Protein AF-A0A401T9C1-F1 (afdb_monomer_lite)

Structure (mmCIF, N/CA/C/O backbone):
data_AF-A0A401T9C1-F1
#
_entry.id   AF-A0A401T9C1-F1
#
loop_
_atom_site.group_PDB
_atom_site.id
_atom_site.type_symbol
_atom_site.label_atom_id
_atom_site.label_alt_id
_atom_site.label_comp_id
_atom_site.label_asym_id
_atom_site.label_entity_id
_atom_site.label_seq_id
_atom_site.pdbx_PDB_ins_code
_atom_site.Cartn_x
_atom_site.Cartn_y
_atom_site.Cartn_z
_atom_site.occupancy
_atom_site.B_iso_or_equiv
_atom_site.auth_seq_id
_atom_site.auth_comp_id
_atom_site.auth_asym_id
_atom_site.auth_atom_id
_atom_site.pdbx_PDB_model_num
ATOM 1 N N . TYR A 1 1 ? -5.810 1.388 -10.043 1.00 89.56 1 TYR A N 1
ATOM 2 C CA . TYR A 1 1 ? -5.311 0.187 -9.333 1.00 89.56 1 TYR A CA 1
ATOM 3 C C . TYR A 1 1 ? -6.500 -0.552 -8.718 1.00 89.56 1 TYR A C 1
ATOM 5 O O . TYR A 1 1 ? -7.608 -0.042 -8.818 1.00 89.56 1 TYR A O 1
ATOM 13 N N . ARG A 1 2 ? -6.311 -1.744 -8.141 1.00 94.50 2 ARG A N 1
ATOM 14 C CA . ARG A 1 2 ? -7.309 -2.438 -7.303 1.00 94.50 2 ARG A CA 1
ATOM 15 C C . ARG A 1 2 ? -6.684 -2.649 -5.929 1.00 94.50 2 ARG A C 1
ATOM 17 O O . ARG A 1 2 ? -5.569 -3.146 -5.879 1.00 94.50 2 ARG A O 1
ATOM 24 N N . LEU A 1 3 ? -7.373 -2.257 -4.865 1.00 95.44 3 LEU A N 1
ATOM 25 C CA . LEU A 1 3 ? -6.940 -2.427 -3.478 1.00 95.44 3 LEU A CA 1
ATOM 26 C C . LEU A 1 3 ? -8.004 -3.243 -2.742 1.00 95.44 3 LEU A C 1
ATOM 28 O O . LEU A 1 3 ? -9.190 -2.941 -2.857 1.00 95.44 3 LEU A O 1
ATOM 32 N N . VAL A 1 4 ? -7.579 -4.274 -2.022 1.00 95.38 4 VAL A N 1
ATOM 33 C CA . VAL A 1 4 ? -8.420 -5.144 -1.200 1.00 95.38 4 VAL A CA 1
ATOM 34 C C . VAL A 1 4 ? -7.829 -5.164 0.205 1.00 95.38 4 VAL A C 1
ATOM 36 O O . VAL A 1 4 ? -6.655 -5.482 0.385 1.00 95.38 4 VAL A O 1
ATOM 39 N N . CYS A 1 5 ? -8.651 -4.816 1.190 1.00 94.00 5 CYS A N 1
ATOM 40 C CA . CYS A 1 5 ? -8.268 -4.662 2.589 1.00 94.00 5 CYS A CA 1
ATOM 41 C C . CYS A 1 5 ? -9.014 -5.715 3.424 1.00 94.00 5 CYS A C 1
ATOM 43 O O . CYS A 1 5 ? -10.115 -5.456 3.902 1.00 94.00 5 CYS A O 1
ATOM 45 N N . ASN A 1 6 ? -8.422 -6.905 3.566 1.00 89.75 6 ASN A N 1
ATOM 46 C CA . ASN A 1 6 ? -9.014 -8.067 4.243 1.00 89.75 6 ASN A CA 1
ATOM 47 C C . ASN A 1 6 ? -8.117 -8.551 5.397 1.00 89.75 6 ASN A C 1
ATOM 49 O O . ASN A 1 6 ? -7.799 -9.737 5.508 1.00 89.75 6 ASN A O 1
ATOM 53 N N . GLY A 1 7 ? -7.642 -7.628 6.237 1.00 82.62 7 GLY A N 1
ATOM 54 C CA . GLY A 1 7 ? -6.743 -7.962 7.343 1.00 82.62 7 GLY A CA 1
ATOM 55 C C . GLY A 1 7 ? -5.423 -8.563 6.843 1.00 82.62 7 GLY A C 1
ATOM 56 O O . GLY A 1 7 ? -4.687 -7.931 6.082 1.00 82.62 7 GLY A O 1
ATOM 57 N N . SER A 1 8 ? -5.126 -9.802 7.239 1.00 79.62 8 SER A N 1
ATOM 58 C CA . SER A 1 8 ? -3.893 -10.503 6.849 1.00 79.62 8 SER A CA 1
ATOM 59 C C . SER A 1 8 ? -3.842 -10.929 5.376 1.00 79.62 8 SER A C 1
ATOM 61 O O . SER A 1 8 ? -2.769 -11.254 4.880 1.00 79.62 8 SER A O 1
ATOM 63 N N . SER A 1 9 ? -4.977 -10.927 4.667 1.00 87.12 9 SER A N 1
ATOM 64 C CA .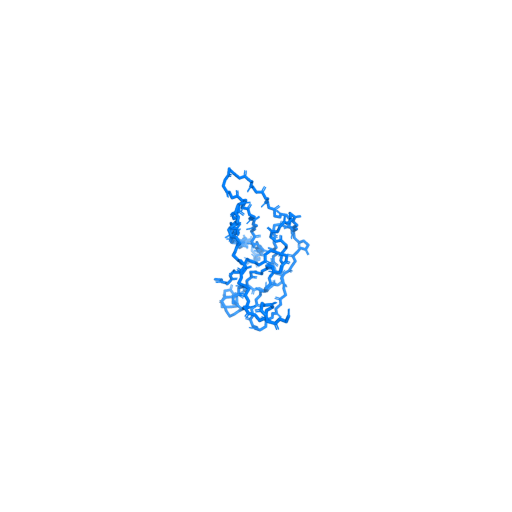 SER A 1 9 ? -5.077 -11.313 3.247 1.00 87.12 9 SER A CA 1
ATOM 65 C C . SER A 1 9 ? -5.316 -10.103 2.342 1.00 87.12 9 SER A C 1
ATOM 67 O O . SER A 1 9 ? -6.153 -10.144 1.439 1.00 87.12 9 SER A O 1
ATOM 69 N N . SER A 1 10 ? -4.637 -8.992 2.622 1.00 93.25 10 SER A N 1
ATOM 70 C CA . SER A 1 10 ? -4.790 -7.762 1.845 1.00 93.25 10 SER A CA 1
ATOM 71 C C . SER A 1 10 ? -3.898 -7.773 0.602 1.00 93.25 10 SER A C 1
ATOM 73 O O . SER A 1 10 ? -2.800 -8.337 0.593 1.00 93.25 10 SER A O 1
ATOM 75 N N . GLU A 1 11 ? -4.374 -7.146 -0.471 1.00 95.00 11 GLU A N 1
ATOM 76 C CA . GLU A 1 11 ? -3.649 -7.060 -1.738 1.00 95.00 11 GLU A CA 1
ATOM 77 C C . GLU A 1 11 ? -3.865 -5.719 -2.439 1.00 95.00 11 GLU A C 1
ATOM 79 O O . GLU A 1 11 ? -4.937 -5.115 -2.384 1.00 95.00 11 GLU A O 1
ATOM 84 N N . ILE A 1 12 ? -2.842 -5.260 -3.153 1.00 95.25 12 ILE A N 1
ATOM 85 C CA . ILE A 1 12 ? -2.954 -4.163 -4.113 1.00 95.25 12 ILE A CA 1
ATOM 86 C C . ILE A 1 12 ? -2.413 -4.626 -5.459 1.00 95.25 12 ILE A C 1
ATOM 88 O O . ILE A 1 12 ? -1.356 -5.246 -5.529 1.00 95.25 12 ILE A O 1
ATOM 92 N N . SER A 1 13 ? -3.131 -4.329 -6.543 1.00 95.25 13 SER A N 1
ATOM 93 C CA . SER A 1 13 ? -2.726 -4.733 -7.887 1.00 95.25 13 SER A CA 1
ATOM 94 C C . SER A 1 13 ? -2.855 -3.637 -8.946 1.00 95.25 13 SER A C 1
ATOM 96 O O . SER A 1 13 ? -3.863 -2.919 -9.058 1.00 95.25 13 SER A O 1
ATOM 98 N N . LEU A 1 14 ? -1.827 -3.541 -9.786 1.00 93.56 14 LEU A N 1
ATOM 99 C CA . LEU A 1 14 ? -1.714 -2.636 -10.929 1.00 93.56 14 LEU A CA 1
ATOM 100 C C . LEU A 1 14 ? -1.911 -3.416 -12.231 1.00 93.56 14 LEU A C 1
ATOM 102 O O . LEU A 1 14 ? -1.456 -4.548 -12.357 1.00 93.56 14 LEU A O 1
ATOM 106 N N . SER A 1 15 ? -2.590 -2.829 -13.218 1.00 90.81 15 SER A N 1
ATOM 107 C CA . SER A 1 15 ? -2.752 -3.487 -14.521 1.00 90.81 15 SER A CA 1
ATOM 108 C C . SER A 1 15 ? -1.407 -3.568 -15.238 1.00 90.81 15 SER A C 1
ATOM 110 O O . SER A 1 15 ? -0.763 -2.541 -15.442 1.00 90.81 15 SER A O 1
ATOM 112 N N . ARG A 1 16 ? -1.004 -4.766 -15.676 1.00 85.00 16 ARG A N 1
ATOM 113 C CA . ARG A 1 16 ? 0.246 -4.962 -16.424 1.00 85.00 16 ARG A CA 1
ATOM 114 C C . ARG A 1 16 ? 0.232 -4.230 -17.768 1.00 85.00 16 ARG A C 1
ATOM 116 O O . ARG A 1 16 ? 1.273 -3.751 -18.197 1.00 85.00 16 ARG A O 1
ATOM 123 N N . CYS A 1 17 ? -0.938 -4.097 -18.398 1.00 84.00 17 CYS A N 1
ATOM 124 C CA . CYS A 1 17 ? -1.077 -3.385 -19.672 1.00 84.00 17 CYS A CA 1
ATOM 125 C C . CYS A 1 17 ? -0.738 -1.895 -19.536 1.00 84.00 17 CYS A C 1
ATOM 127 O O . CYS A 1 17 ? -0.044 -1.361 -20.391 1.00 84.00 17 CYS A O 1
ATOM 129 N N . LEU A 1 18 ? -1.171 -1.260 -18.438 1.00 76.31 18 LEU A N 1
ATOM 130 C CA . LEU A 1 18 ? -0.871 0.151 -18.164 1.00 76.31 18 LEU A CA 1
ATOM 131 C C . LEU A 1 18 ? 0.616 0.367 -17.853 1.00 76.31 18 LEU A C 1
ATOM 133 O O . LEU A 1 18 ? 1.192 1.368 -18.241 1.00 76.31 18 LEU A O 1
ATOM 137 N N . LEU A 1 19 ? 1.262 -0.583 -17.173 1.00 82.25 19 LEU A N 1
ATOM 138 C CA . LEU A 1 19 ? 2.694 -0.469 -16.881 1.00 82.25 19 LEU A CA 1
ATOM 139 C C . LEU A 1 19 ? 3.551 -0.639 -18.145 1.00 82.25 19 LEU A C 1
ATOM 141 O O . LEU A 1 19 ? 4.555 0.048 -18.312 1.00 82.25 19 LEU A O 1
ATOM 145 N N . PHE A 1 20 ? 3.152 -1.536 -19.051 1.00 72.50 20 PHE A N 1
ATOM 146 C CA . PHE A 1 20 ? 3.892 -1.780 -20.288 1.00 72.50 20 PHE A CA 1
ATOM 147 C C . PHE A 1 20 ? 3.675 -0.743 -21.380 1.00 72.50 20 PHE A C 1
ATOM 149 O O . PHE A 1 20 ? 4.621 -0.501 -22.127 1.00 72.50 20 PHE A O 1
ATOM 156 N N . SER A 1 21 ? 2.491 -0.127 -21.481 1.00 71.88 21 SER A N 1
ATOM 157 C CA . SER A 1 21 ? 2.308 1.022 -22.382 1.00 71.88 21 SER A CA 1
ATOM 158 C C . SER A 1 21 ? 3.317 2.129 -22.084 1.00 71.88 21 SER A C 1
ATOM 160 O O . SER A 1 21 ? 3.765 2.819 -22.993 1.00 71.88 21 SER A O 1
ATOM 162 N N . ASP A 1 22 ? 3.737 2.213 -20.823 1.00 69.75 22 ASP A N 1
ATOM 163 C CA . ASP A 1 22 ? 4.642 3.233 -20.313 1.00 69.75 22 ASP A CA 1
ATOM 164 C C . ASP A 1 22 ? 6.104 2.734 -20.238 1.00 69.75 22 ASP A C 1
ATOM 166 O O . ASP A 1 22 ? 6.949 3.371 -19.614 1.00 69.75 22 ASP A O 1
ATOM 170 N N . ALA A 1 23 ? 6.411 1.591 -20.870 1.00 77.06 23 ALA A N 1
ATOM 171 C CA . ALA A 1 23 ? 7.727 0.940 -20.911 1.00 77.06 23 ALA A CA 1
ATOM 172 C C . ALA A 1 23 ? 8.308 0.513 -19.544 1.00 77.06 23 ALA A C 1
ATOM 174 O O . ALA A 1 23 ? 9.506 0.245 -19.424 1.00 77.06 23 ALA A O 1
ATOM 175 N N . TRP A 1 24 ? 7.474 0.367 -18.512 1.00 81.75 24 TRP A N 1
ATOM 176 C CA . TRP A 1 24 ? 7.930 -0.101 -17.208 1.00 81.75 24 TRP A CA 1
ATOM 177 C C . TRP A 1 24 ? 7.949 -1.622 -17.113 1.00 81.75 24 TRP A C 1
ATOM 179 O O . TRP A 1 24 ? 6.954 -2.312 -17.342 1.00 81.75 24 TRP A O 1
ATOM 189 N N . HIS A 1 25 ? 9.079 -2.163 -16.665 1.00 84.50 25 HIS A N 1
ATOM 190 C CA . HIS A 1 25 ? 9.142 -3.561 -16.266 1.00 84.50 25 HIS A CA 1
ATOM 191 C C . HIS A 1 25 ? 8.669 -3.741 -14.824 1.00 84.50 25 HIS A C 1
ATOM 193 O O . HIS A 1 25 ? 9.116 -3.044 -13.916 1.00 84.50 25 HIS A O 1
ATOM 199 N N . THR A 1 26 ? 7.835 -4.757 -14.596 1.00 84.88 26 THR A N 1
ATOM 200 C CA . THR A 1 26 ? 7.268 -5.084 -13.278 1.00 84.88 26 THR A CA 1
ATOM 201 C C . THR A 1 26 ? 8.320 -5.314 -12.189 1.00 84.88 26 THR A C 1
ATOM 203 O O . THR A 1 26 ? 8.050 -5.033 -11.030 1.00 84.88 26 THR A O 1
ATOM 206 N N . ARG A 1 27 ? 9.534 -5.754 -12.560 1.00 84.50 27 ARG A N 1
ATOM 207 C CA . ARG A 1 27 ? 10.675 -5.963 -11.645 1.00 84.50 27 ARG A CA 1
ATOM 208 C C . ARG A 1 27 ? 11.136 -4.704 -10.907 1.00 84.50 27 ARG A C 1
ATOM 210 O O . ARG A 1 27 ? 11.830 -4.818 -9.909 1.00 84.50 27 ARG A O 1
ATOM 217 N N . TYR A 1 28 ? 10.825 -3.524 -11.441 1.00 88.75 28 TYR A N 1
ATOM 218 C CA . TYR A 1 28 ? 11.239 -2.261 -10.840 1.00 88.75 28 TYR A CA 1
ATOM 219 C C . TYR A 1 28 ? 10.302 -1.804 -9.732 1.00 88.75 28 TYR A C 1
ATOM 221 O O . TYR A 1 28 ? 10.652 -0.881 -9.009 1.00 88.75 28 TYR A O 1
ATOM 229 N N . PHE A 1 29 ? 9.131 -2.429 -9.605 1.00 93.06 29 PHE A N 1
ATOM 230 C CA . PHE A 1 29 ? 8.152 -2.048 -8.607 1.00 93.06 29 PHE A CA 1
ATOM 231 C C . PHE A 1 29 ? 8.332 -2.854 -7.326 1.00 93.06 29 PHE A C 1
ATOM 233 O O . PHE A 1 29 ? 8.339 -4.088 -7.335 1.00 93.06 29 PHE A O 1
ATOM 240 N N . HIS A 1 30 ? 8.388 -2.134 -6.220 1.00 95.06 30 HIS A N 1
ATOM 241 C CA . HIS A 1 30 ? 8.466 -2.670 -4.873 1.00 95.06 30 HIS A CA 1
ATOM 242 C C . HIS A 1 30 ? 7.575 -1.845 -3.936 1.00 95.06 30 HIS A C 1
ATOM 244 O O . HIS A 1 30 ? 7.147 -0.742 -4.280 1.00 95.06 30 HIS A O 1
ATOM 250 N N . LEU A 1 31 ? 7.263 -2.376 -2.755 1.00 95.75 31 LEU A N 1
ATOM 251 C CA . LEU A 1 31 ? 6.691 -1.572 -1.668 1.00 95.75 31 LEU A CA 1
ATOM 252 C C . LEU A 1 31 ? 7.767 -0.658 -1.062 1.00 95.75 31 LEU A C 1
ATOM 254 O O . LEU A 1 31 ? 8.896 -0.622 -1.541 1.00 95.75 31 LEU A O 1
ATOM 258 N N . LYS A 1 32 ? 7.465 0.088 0.006 1.00 95.69 32 LYS A N 1
ATOM 259 C CA . LYS A 1 32 ? 8.460 0.977 0.629 1.00 95.69 32 LYS A CA 1
ATOM 260 C C . LYS A 1 32 ? 9.749 0.248 1.039 1.00 95.69 32 LYS A C 1
ATOM 262 O O . LYS A 1 32 ? 10.819 0.845 0.990 1.00 95.69 32 LYS A O 1
ATOM 267 N N . ASP A 1 33 ? 9.656 -1.027 1.415 1.00 94.81 3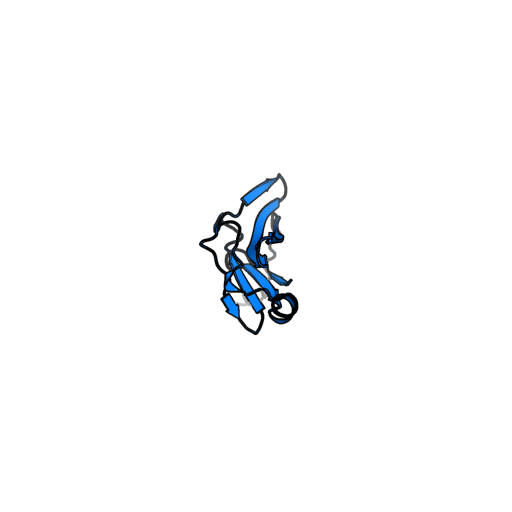3 ASP A N 1
ATOM 268 C CA . ASP A 1 33 ? 10.811 -1.926 1.491 1.00 94.81 33 ASP A CA 1
ATOM 269 C C . ASP A 1 33 ? 11.130 -2.520 0.100 1.00 94.81 33 ASP A C 1
ATOM 271 O O . ASP A 1 33 ? 10.298 -3.257 -0.443 1.00 94.81 33 ASP A O 1
ATOM 275 N N . PRO A 1 34 ? 12.325 -2.262 -0.471 1.00 93.44 34 PRO A N 1
ATOM 276 C CA . PRO A 1 34 ? 12.719 -2.776 -1.785 1.00 93.44 34 PRO A CA 1
ATOM 277 C C . PRO A 1 34 ? 12.782 -4.302 -1.900 1.00 93.44 34 PRO A C 1
ATOM 279 O O . PRO A 1 34 ? 12.725 -4.829 -3.010 1.00 93.44 34 PRO A O 1
ATOM 282 N N . SER A 1 35 ? 12.899 -5.027 -0.783 1.00 93.12 35 SER A N 1
ATOM 283 C CA . SER A 1 35 ? 12.854 -6.495 -0.786 1.00 93.12 35 SER A CA 1
ATOM 284 C C . SER A 1 35 ? 11.450 -7.042 -1.074 1.00 93.12 35 SER A C 1
ATOM 286 O O . SER A 1 35 ? 11.304 -8.177 -1.532 1.00 93.12 35 SER A O 1
ATOM 288 N N . CYS A 1 36 ? 10.413 -6.226 -0.872 1.00 93.88 36 CYS A N 1
ATOM 289 C CA . CYS A 1 36 ? 9.025 -6.591 -1.115 1.00 93.88 36 CYS A CA 1
ATOM 290 C C . CYS A 1 36 ? 8.607 -6.259 -2.548 1.00 93.88 36 CYS A C 1
ATOM 292 O O . CYS A 1 36 ? 8.007 -5.219 -2.833 1.00 93.88 36 CYS A O 1
ATOM 294 N N . ILE A 1 37 ? 8.930 -7.182 -3.449 1.00 93.31 37 ILE A N 1
ATOM 295 C CA . ILE A 1 37 ? 8.599 -7.110 -4.872 1.00 93.31 37 ILE A CA 1
ATOM 296 C C . ILE A 1 37 ? 7.196 -7.651 -5.172 1.00 93.31 37 ILE A C 1
ATOM 298 O O . ILE A 1 37 ? 6.663 -8.500 -4.456 1.00 93.31 37 ILE A O 1
ATOM 302 N N . GLY A 1 38 ? 6.603 -7.167 -6.261 1.00 91.44 38 GLY A N 1
ATOM 303 C CA . GLY A 1 38 ? 5.295 -7.623 -6.724 1.00 91.44 38 GLY A CA 1
ATOM 304 C C . GLY A 1 38 ? 5.390 -8.869 -7.602 1.00 91.44 38 GLY A C 1
ATOM 305 O O . GLY A 1 38 ? 6.382 -9.089 -8.300 1.00 91.44 38 GLY A O 1
ATOM 306 N N . GLN A 1 39 ? 4.325 -9.664 -7.618 1.00 92.94 39 GLN A N 1
ATOM 307 C CA . GLN A 1 39 ? 4.179 -10.838 -8.478 1.00 92.94 39 GLN A CA 1
ATOM 308 C C . GLN A 1 39 ? 3.139 -10.578 -9.563 1.00 92.94 39 GLN A C 1
ATOM 310 O O . GLN A 1 39 ? 2.197 -9.818 -9.365 1.00 92.94 39 GLN A O 1
ATOM 315 N N . VAL A 1 40 ? 3.309 -11.182 -10.738 1.00 92.19 40 VAL A N 1
ATOM 316 C CA . VAL A 1 40 ? 2.322 -11.044 -11.813 1.00 92.19 40 VAL A CA 1
ATOM 317 C C . VAL A 1 40 ? 1.301 -12.170 -11.707 1.00 92.19 40 VAL A C 1
ATOM 319 O O . VAL A 1 40 ? 1.632 -13.317 -11.991 1.00 92.19 40 VAL A O 1
ATOM 322 N N . THR A 1 41 ? 0.060 -11.818 -11.381 1.00 91.38 41 THR A N 1
ATOM 323 C CA . THR A 1 41 ? -1.078 -12.739 -11.258 1.00 91.38 41 THR A CA 1
ATOM 324 C C . THR A 1 41 ? -2.224 -12.206 -12.113 1.00 91.38 41 THR A C 1
ATOM 326 O O . THR A 1 41 ? -2.541 -11.018 -12.048 1.00 91.38 41 THR A O 1
ATOM 329 N N . ASP A 1 42 ? -2.802 -13.043 -12.977 1.00 90.69 42 ASP A N 1
ATOM 330 C CA . ASP A 1 42 ? -3.940 -12.692 -13.848 1.00 90.69 42 ASP A CA 1
ATOM 331 C C . ASP A 1 42 ? -3.760 -11.386 -14.646 1.00 90.69 42 ASP A C 1
ATOM 333 O O . ASP A 1 42 ? -4.652 -10.544 -14.755 1.00 90.69 42 ASP A O 1
ATOM 337 N N . GLY A 1 43 ? -2.556 -11.174 -15.190 1.00 90.38 43 GLY A N 1
ATOM 338 C CA . GLY A 1 43 ? -2.247 -9.975 -15.978 1.00 90.38 43 GLY A CA 1
ATOM 339 C C . GLY A 1 43 ? -2.147 -8.687 -15.152 1.00 90.38 43 GLY A C 1
ATOM 340 O O . GLY A 1 43 ? -2.180 -7.586 -15.710 1.00 90.38 43 GLY A O 1
ATOM 341 N N . ARG A 1 44 ? -1.998 -8.791 -13.831 1.00 94.12 44 ARG A N 1
ATOM 342 C CA . ARG A 1 44 ? -1.806 -7.662 -12.921 1.00 94.12 44 ARG A CA 1
ATOM 343 C C . ARG A 1 44 ? -0.551 -7.866 -12.088 1.00 94.12 44 ARG A C 1
ATOM 345 O O . ARG A 1 44 ? -0.218 -8.984 -11.727 1.00 94.12 44 ARG A O 1
ATOM 352 N N . LEU A 1 45 ? 0.157 -6.780 -11.811 1.00 94.69 45 LEU A N 1
ATOM 353 C CA . LEU A 1 45 ? 1.232 -6.770 -10.831 1.00 94.69 45 LEU A CA 1
ATOM 354 C C . LEU A 1 45 ? 0.609 -6.608 -9.446 1.00 94.69 45 LEU A C 1
ATOM 356 O O . LEU A 1 45 ? 0.060 -5.547 -9.159 1.00 94.69 45 LEU A O 1
ATOM 360 N N . THR A 1 46 ? 0.692 -7.643 -8.625 1.00 95.62 46 THR A N 1
ATOM 361 C CA . THR A 1 46 ? 0.048 -7.757 -7.319 1.00 95.62 46 THR A CA 1
ATOM 362 C C . THR A 1 46 ? 1.085 -7.770 -6.202 1.00 95.62 46 THR A C 1
ATOM 364 O O . THR A 1 46 ? 2.109 -8.445 -6.287 1.00 95.62 46 THR A O 1
ATOM 367 N N . PHE A 1 47 ? 0.794 -7.030 -5.137 1.00 95.06 47 PHE A N 1
ATOM 368 C CA . PHE A 1 47 ? 1.538 -7.017 -3.886 1.00 95.06 47 PHE A CA 1
ATOM 369 C C . PHE A 1 47 ? 0.616 -7.500 -2.775 1.00 95.06 47 PHE A C 1
ATOM 371 O O . PHE A 1 47 ? -0.445 -6.909 -2.557 1.00 95.06 47 PHE A O 1
ATOM 378 N N . HIS A 1 48 ? 1.034 -8.546 -2.070 1.00 93.12 48 HIS A N 1
ATOM 379 C CA . HIS A 1 48 ? 0.365 -9.007 -0.859 1.00 93.12 48 HIS A CA 1
ATOM 380 C C . HIS A 1 48 ? 0.978 -8.322 0.358 1.00 93.12 48 HIS A C 1
ATOM 382 O O . HIS A 1 48 ? 2.194 -8.137 0.425 1.00 93.12 48 HIS A O 1
ATOM 388 N N . PHE A 1 49 ? 0.137 -7.933 1.311 1.00 90.56 49 PHE A N 1
ATOM 389 C CA . PHE A 1 49 ? 0.585 -7.313 2.551 1.00 90.56 49 PHE A CA 1
ATOM 390 C C . PHE A 1 49 ? -0.356 -7.661 3.705 1.00 90.56 49 PHE A C 1
ATOM 392 O O . PHE A 1 49 ? -1.558 -7.847 3.518 1.00 90.56 49 PHE A O 1
ATOM 399 N N . ASP A 1 50 ? 0.196 -7.714 4.914 1.00 87.69 50 ASP A N 1
ATOM 400 C CA . ASP A 1 50 ? -0.601 -7.798 6.133 1.00 87.69 50 ASP A CA 1
ATOM 401 C C . ASP A 1 50 ? -1.043 -6.382 6.514 1.00 87.69 50 ASP A C 1
ATOM 403 O O . ASP A 1 50 ? -0.214 -5.524 6.803 1.00 87.69 50 ASP A O 1
ATOM 407 N N . SER A 1 51 ? -2.347 -6.105 6.499 1.00 83.88 51 SER A N 1
ATOM 408 C CA . SER A 1 51 ? -2.852 -4.783 6.880 1.00 83.88 51 SER A CA 1
ATOM 409 C C . SER A 1 51 ? -3.076 -4.628 8.386 1.00 83.88 51 SER A C 1
ATOM 411 O O . SER A 1 51 ? -3.550 -3.580 8.821 1.00 83.88 51 SER A O 1
A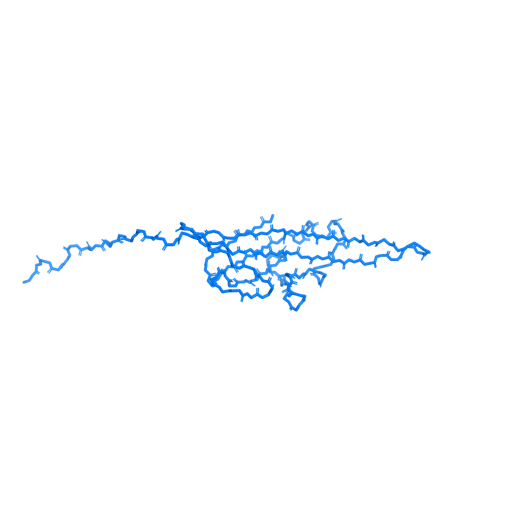TOM 413 N N . THR A 1 52 ? -2.827 -5.675 9.173 1.00 79.38 52 THR A N 1
ATOM 414 C CA . THR A 1 52 ? -2.952 -5.684 10.639 1.00 79.38 52 THR A CA 1
ATOM 415 C C . THR A 1 52 ? -1.609 -5.487 11.335 1.00 79.38 52 THR A C 1
ATOM 417 O O . THR A 1 52 ? -1.578 -5.050 12.485 1.00 79.38 52 THR A O 1
ATOM 420 N N . ARG A 1 53 ? -0.492 -5.770 10.650 1.00 83.62 53 ARG A N 1
ATOM 421 C CA . ARG A 1 53 ? 0.864 -5.649 11.197 1.00 83.62 53 ARG A CA 1
ATOM 422 C C . ARG A 1 53 ? 1.802 -4.936 10.222 1.00 83.62 53 ARG A C 1
ATOM 424 O O . ARG A 1 53 ? 1.821 -5.286 9.044 1.00 83.62 53 ARG A O 1
ATOM 431 N N . PRO A 1 54 ? 2.626 -3.983 10.701 1.00 86.12 54 PRO A N 1
ATOM 432 C CA . PRO A 1 54 ? 3.634 -3.348 9.866 1.00 86.12 54 PRO A CA 1
ATOM 433 C C . PRO A 1 54 ? 4.584 -4.375 9.238 1.00 86.12 54 PRO A C 1
ATOM 435 O O . PRO A 1 54 ? 5.196 -5.178 9.940 1.00 86.12 54 PRO A O 1
ATOM 438 N N . SER A 1 55 ? 4.705 -4.346 7.916 1.00 90.88 55 SER A N 1
ATOM 439 C CA . SER A 1 55 ? 5.591 -5.200 7.122 1.00 90.88 55 SER A CA 1
ATOM 440 C C . SER A 1 55 ? 5.928 -4.496 5.807 1.00 90.88 55 SER A C 1
ATOM 442 O O . SER A 1 55 ? 5.222 -3.576 5.391 1.00 90.88 55 SER A O 1
ATOM 444 N N . CYS A 1 56 ? 7.027 -4.872 5.149 1.00 94.00 56 CYS A N 1
ATOM 445 C CA . CYS A 1 56 ? 7.428 -4.260 3.876 1.00 94.00 56 CYS A CA 1
ATOM 446 C C . CYS A 1 56 ? 7.535 -2.721 3.922 1.00 94.00 56 CYS A C 1
ATOM 448 O O . CYS A 1 56 ? 7.136 -2.021 2.985 1.00 94.00 56 CYS A O 1
ATOM 450 N N . GLY A 1 57 ? 8.014 -2.186 5.050 1.00 94.62 57 GLY A N 1
ATOM 451 C CA . GLY A 1 57 ? 8.135 -0.748 5.288 1.00 94.62 57 GLY A CA 1
ATOM 452 C C . GLY A 1 57 ? 6.804 -0.016 5.507 1.00 94.62 57 GLY A C 1
ATOM 453 O O . GLY A 1 57 ? 6.793 1.213 5.520 1.00 94.62 57 GLY A O 1
ATOM 454 N N . SER A 1 58 ? 5.680 -0.717 5.673 1.00 94.69 58 SER A N 1
ATOM 455 C CA . SER A 1 58 ? 4.398 -0.065 5.933 1.00 94.69 58 SER A CA 1
ATOM 456 C C . SER A 1 58 ? 4.365 0.662 7.279 1.00 94.69 58 SER A C 1
ATOM 458 O O . SER A 1 58 ? 5.131 0.380 8.202 1.00 94.69 58 SER A O 1
ATOM 460 N N . THR A 1 59 ? 3.434 1.605 7.389 1.00 95.19 59 THR A N 1
ATOM 461 C CA . THR A 1 59 ? 3.176 2.364 8.612 1.00 95.19 59 THR A CA 1
ATOM 462 C C . THR A 1 59 ? 1.786 2.029 9.132 1.00 95.19 59 THR A C 1
ATOM 464 O O . THR A 1 59 ? 0.824 1.987 8.364 1.00 95.19 59 THR A O 1
ATOM 467 N N . LEU A 1 60 ? 1.674 1.857 10.447 1.00 93.50 60 LEU A N 1
ATOM 468 C CA . LEU A 1 60 ? 0.407 1.757 11.159 1.00 93.50 60 LEU A CA 1
ATOM 469 C C . LEU A 1 60 ? 0.211 3.021 12.000 1.00 93.50 60 LEU A C 1
ATOM 471 O O . LEU A 1 60 ? 1.059 3.357 12.825 1.00 93.50 60 LEU A O 1
ATOM 475 N N . LYS A 1 61 ? -0.906 3.716 11.802 1.00 94.69 61 LYS A N 1
ATOM 476 C CA . LYS A 1 61 ? -1.301 4.884 12.591 1.00 94.69 61 LYS A CA 1
ATOM 477 C C . LYS A 1 61 ? -2.626 4.601 13.276 1.00 94.69 61 LYS A C 1
ATOM 479 O O . LYS A 1 61 ? -3.595 4.275 12.606 1.00 94.69 61 LYS A O 1
ATOM 484 N N . VAL A 1 62 ? -2.684 4.760 14.591 1.00 94.44 62 VAL A N 1
ATOM 485 C CA . VAL A 1 62 ? -3.909 4.550 15.370 1.00 94.44 62 VAL A CA 1
ATOM 486 C C . VAL A 1 62 ? -4.432 5.901 15.836 1.00 94.44 62 VAL A C 1
ATOM 488 O O . VAL A 1 62 ? -3.698 6.676 16.444 1.00 94.44 62 VAL A O 1
ATOM 491 N N . ASN A 1 63 ? -5.696 6.179 15.536 1.00 93.56 63 ASN A N 1
ATOM 492 C CA . ASN A 1 63 ? -6.448 7.309 16.068 1.00 93.56 63 ASN A CA 1
ATOM 493 C C . ASN A 1 63 ? -7.574 6.780 16.974 1.00 93.56 63 ASN A C 1
ATOM 495 O O . ASN A 1 63 ? -7.764 5.576 17.092 1.00 93.56 63 ASN A O 1
ATOM 499 N N . ILE A 1 64 ? -8.356 7.677 17.583 1.00 94.31 64 ILE A N 1
ATOM 500 C CA . ILE A 1 64 ? -9.397 7.319 18.568 1.00 94.31 64 ILE A CA 1
ATOM 501 C C . ILE A 1 64 ? -10.428 6.320 18.016 1.00 94.31 64 ILE A C 1
ATOM 503 O O . ILE A 1 64 ? -10.912 5.474 18.757 1.00 94.31 64 ILE A O 1
ATOM 507 N N . THR A 1 65 ? -10.778 6.415 16.732 1.00 93.94 65 THR A N 1
ATOM 508 C CA . THR A 1 65 ? -11.879 5.632 16.144 1.00 93.94 65 THR A CA 1
ATOM 509 C C . THR A 1 65 ? -11.417 4.515 15.212 1.00 93.94 65 THR A C 1
ATOM 511 O O . THR A 1 65 ? -12.139 3.541 15.021 1.00 93.94 65 THR A O 1
ATOM 514 N N . HIS A 1 66 ? -10.232 4.643 14.614 1.00 94.31 66 HIS A N 1
ATOM 515 C CA . HIS A 1 66 ? -9.749 3.744 13.568 1.00 94.31 66 HIS A CA 1
ATOM 516 C C . HIS A 1 66 ? -8.230 3.603 13.632 1.00 94.31 66 HIS A C 1
ATOM 518 O O . HIS A 1 66 ? -7.528 4.529 14.053 1.00 94.31 66 HIS A O 1
ATOM 524 N N . PHE A 1 67 ? -7.718 2.492 13.110 1.00 93.31 67 PHE A N 1
ATOM 525 C CA . PHE A 1 67 ? -6.327 2.388 12.695 1.00 93.31 67 PHE A CA 1
ATOM 526 C C . PHE A 1 67 ? -6.211 2.440 11.170 1.00 93.31 67 PHE A C 1
ATOM 528 O O . PHE A 1 67 ? -7.033 1.901 10.430 1.00 93.31 67 PHE A O 1
ATOM 535 N N . THR A 1 68 ? -5.175 3.114 10.692 1.00 94.44 68 THR A N 1
ATOM 536 C CA . THR A 1 68 ? -4.830 3.252 9.283 1.00 94.44 68 THR A CA 1
ATOM 537 C C . THR A 1 68 ? -3.516 2.537 9.029 1.00 94.44 68 THR A C 1
ATOM 539 O O . THR A 1 68 ? -2.491 2.883 9.614 1.00 94.44 68 THR A O 1
ATOM 542 N N . HIS A 1 69 ? -3.543 1.565 8.129 1.00 95.19 69 HIS A N 1
ATOM 543 C CA . HIS A 1 69 ? -2.353 0.935 7.579 1.00 95.19 69 HIS A CA 1
ATOM 544 C C . HIS A 1 69 ? -2.046 1.561 6.219 1.00 95.19 69 HIS A C 1
ATOM 546 O O . HIS A 1 69 ? -2.911 1.570 5.348 1.00 95.19 69 HIS A O 1
ATOM 552 N N . SER A 1 70 ? -0.833 2.063 6.009 1.00 95.81 70 SER A N 1
ATOM 553 C CA . SER A 1 70 ? -0.430 2.734 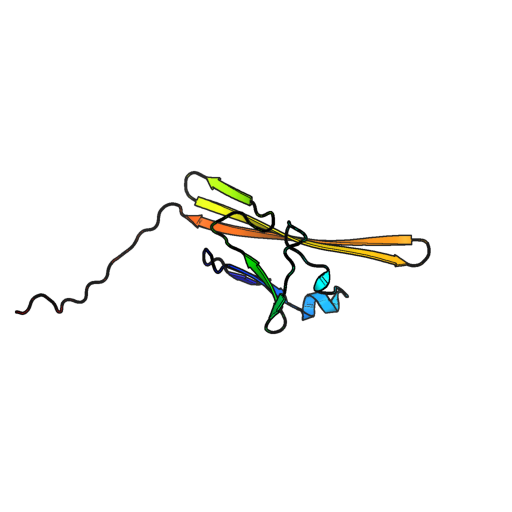4.765 1.00 95.81 70 SER A CA 1
ATOM 554 C C . SER A 1 70 ? 0.912 2.231 4.253 1.00 95.81 70 SER A C 1
ATOM 556 O O . SER A 1 70 ? 1.815 1.963 5.046 1.00 95.81 70 SER A O 1
ATOM 558 N N . ASN A 1 71 ? 1.072 2.160 2.936 1.00 96.69 71 ASN A N 1
ATOM 559 C CA . ASN A 1 71 ? 2.346 1.870 2.280 1.00 96.69 71 ASN A CA 1
ATOM 560 C C . ASN A 1 71 ? 2.370 2.562 0.899 1.00 96.69 71 ASN A C 1
ATOM 562 O O . ASN A 1 71 ? 1.382 3.165 0.476 1.00 96.69 71 ASN A O 1
ATOM 566 N N . THR A 1 72 ? 3.499 2.483 0.209 1.00 96.69 72 THR A N 1
ATOM 567 C CA . THR A 1 72 ? 3.746 3.130 -1.077 1.00 96.69 72 THR A CA 1
ATOM 568 C C . THR A 1 72 ? 4.330 2.104 -2.037 1.00 96.69 72 THR A C 1
ATOM 570 O O . THR A 1 72 ? 5.303 1.434 -1.698 1.00 96.69 72 THR A O 1
ATOM 573 N N . ILE A 1 73 ? 3.766 1.988 -3.240 1.00 95.81 73 ILE A N 1
ATOM 574 C CA . ILE A 1 73 ? 4.417 1.284 -4.350 1.00 95.81 73 ILE A CA 1
ATOM 575 C C . ILE A 1 73 ? 5.382 2.262 -5.013 1.00 95.81 73 ILE A C 1
ATOM 577 O O . ILE A 1 73 ? 4.971 3.344 -5.429 1.00 95.81 73 ILE A O 1
ATOM 581 N N . GLN A 1 74 ? 6.642 1.871 -5.141 1.00 94.00 74 GLN A N 1
ATOM 582 C CA . GLN A 1 74 ? 7.703 2.667 -5.741 1.00 94.00 74 GLN A CA 1
ATOM 583 C C . GLN A 1 74 ? 8.323 1.920 -6.915 1.00 94.00 74 GLN A C 1
ATOM 585 O O . GLN A 1 74 ? 8.469 0.702 -6.872 1.00 94.00 74 GLN A O 1
ATOM 590 N N . ALA A 1 75 ? 8.701 2.654 -7.955 1.00 90.88 75 ALA A N 1
ATOM 591 C CA . ALA A 1 75 ? 9.587 2.163 -9.000 1.00 90.88 75 ALA A CA 1
ATOM 592 C C . ALA A 1 75 ? 10.501 3.287 -9.463 1.00 90.88 75 ALA A C 1
ATOM 594 O O . ALA A 1 75 ? 10.033 4.402 -9.672 1.00 90.88 75 ALA A O 1
ATOM 595 N N . SER A 1 76 ? 11.791 3.010 -9.636 1.00 87.19 76 SER A N 1
ATOM 596 C CA . SER A 1 76 ? 12.741 3.973 -10.199 1.00 87.19 76 SER A CA 1
ATOM 597 C C . SER A 1 76 ? 13.607 3.314 -11.260 1.00 87.19 76 SER A C 1
ATOM 599 O O . SER A 1 76 ? 14.136 2.223 -11.045 1.00 87.19 76 SER A O 1
ATOM 601 N N . VAL A 1 77 ? 13.754 3.977 -12.403 1.00 83.56 77 VAL A N 1
ATOM 602 C CA . VAL A 1 77 ? 14.620 3.545 -13.502 1.00 83.56 77 VAL A CA 1
ATOM 603 C C . VAL A 1 77 ? 15.463 4.731 -13.943 1.00 83.56 77 VAL A C 1
ATOM 605 O O . VAL A 1 77 ? 14.943 5.804 -14.247 1.00 83.56 77 VAL A O 1
ATOM 608 N N . ILE A 1 78 ? 16.774 4.514 -14.001 1.00 76.75 78 ILE A N 1
ATOM 609 C CA . ILE A 1 78 ? 17.712 5.451 -14.612 1.00 76.75 78 ILE A CA 1
ATOM 610 C C . ILE A 1 78 ? 17.844 5.042 -16.076 1.00 76.75 78 ILE A C 1
ATOM 612 O O . ILE A 1 78 ? 18.433 4.006 -16.389 1.00 76.75 78 ILE A O 1
ATOM 616 N N . GLU A 1 79 ? 17.266 5.835 -16.970 1.00 72.19 79 GLU A N 1
ATOM 617 C CA . GLU A 1 79 ? 17.429 5.652 -18.407 1.00 72.19 79 GLU A CA 1
ATOM 618 C C . GLU A 1 79 ? 18.591 6.532 -18.881 1.00 72.19 79 GLU A C 1
ATOM 620 O O . GLU A 1 79 ? 18.562 7.757 -18.747 1.00 72.19 79 GLU A O 1
ATOM 625 N N . ASN A 1 80 ? 19.636 5.903 -19.421 1.00 67.19 80 ASN A N 1
ATOM 626 C CA . ASN A 1 80 ? 20.773 6.615 -19.996 1.00 67.19 80 ASN A CA 1
ATOM 627 C C . ASN A 1 80 ? 20.514 6.856 -21.485 1.00 67.19 80 ASN A C 1
ATOM 629 O O . ASN A 1 80 ? 20.573 5.922 -22.286 1.00 67.19 80 ASN A O 1
ATOM 633 N N . TYR A 1 81 ? 20.269 8.109 -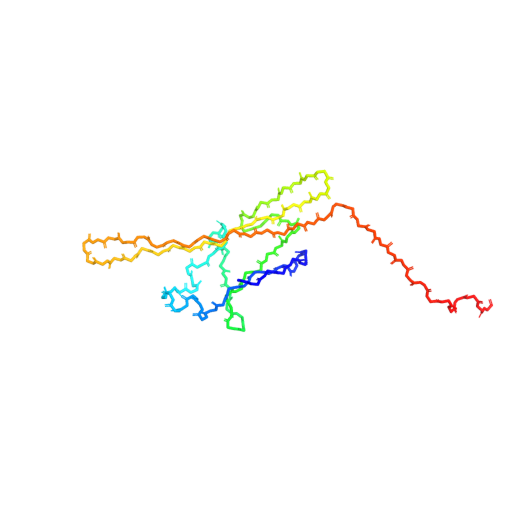21.862 1.00 64.50 81 TYR A N 1
ATOM 634 C CA . TYR A 1 81 ? 20.173 8.539 -23.255 1.00 64.50 81 TYR A CA 1
ATOM 635 C C . TYR A 1 81 ? 21.460 9.278 -23.636 1.00 64.50 81 TYR A C 1
ATOM 637 O O . TYR A 1 81 ? 21.548 10.506 -23.592 1.00 64.50 81 TYR A O 1
ATOM 645 N N . GLY A 1 82 ? 22.501 8.516 -23.982 1.00 69.62 82 GLY A N 1
ATOM 646 C CA . GLY A 1 82 ? 23.807 9.079 -24.333 1.00 69.62 82 GLY A CA 1
ATOM 647 C C . GLY A 1 82 ? 24.478 9.768 -23.138 1.00 69.62 82 GLY A C 1
ATOM 648 O O . GLY A 1 82 ? 24.785 9.112 -22.149 1.00 69.62 82 GLY A O 1
ATOM 649 N N . LEU A 1 83 ? 24.717 11.082 -23.234 1.00 67.69 83 LEU A N 1
ATOM 650 C CA . LEU A 1 83 ? 25.366 11.887 -22.183 1.00 67.69 83 LEU A CA 1
ATOM 651 C C . LEU A 1 83 ? 24.398 12.381 -21.091 1.00 67.69 83 LEU A C 1
ATOM 653 O O . LEU A 1 83 ? 24.845 12.949 -20.096 1.00 67.69 83 LEU A O 1
ATOM 657 N N . VAL A 1 84 ? 23.087 12.194 -21.270 1.00 54.28 84 VAL A N 1
ATOM 658 C CA . VAL A 1 84 ? 22.054 12.653 -20.333 1.00 54.28 84 VAL A CA 1
ATOM 659 C C . VAL A 1 84 ? 21.396 11.439 -19.682 1.00 54.28 84 VAL A C 1
ATOM 661 O O . VAL A 1 84 ? 20.870 10.561 -20.366 1.00 54.28 84 VAL A O 1
ATOM 664 N N . SER A 1 85 ? 21.419 11.393 -18.350 1.00 69.94 85 SER A N 1
ATOM 665 C CA . SER A 1 85 ? 20.656 10.415 -17.572 1.00 69.94 85 SER A CA 1
ATOM 666 C C . SER A 1 85 ? 19.310 11.022 -17.180 1.00 69.94 85 SER A C 1
ATOM 668 O O . SER A 1 85 ? 19.245 12.136 -16.660 1.00 69.94 85 SER A O 1
ATOM 670 N N . HIS A 1 86 ? 18.221 10.305 -17.453 1.00 70.44 86 HIS A N 1
ATOM 671 C CA . HIS A 1 86 ? 16.877 10.692 -17.041 1.00 70.44 86 HIS A CA 1
ATOM 672 C C . HIS A 1 86 ? 16.380 9.709 -15.985 1.00 70.44 86 HIS A C 1
ATOM 674 O O . HIS A 1 86 ? 16.266 8.509 -16.239 1.00 70.44 86 HIS A O 1
ATOM 680 N N . ASN A 1 87 ? 16.079 10.216 -14.791 1.00 78.12 87 ASN A N 1
ATOM 681 C CA . ASN A 1 87 ? 15.505 9.403 -13.729 1.00 78.12 87 ASN A CA 1
ATOM 682 C C . ASN A 1 87 ? 13.981 9.427 -13.855 1.00 78.12 87 ASN A C 1
ATOM 684 O O . ASN A 1 87 ? 13.356 10.483 -13.750 1.00 78.12 87 ASN A O 1
ATOM 688 N N . ARG A 1 88 ? 13.381 8.267 -14.111 1.00 84.44 88 ARG A N 1
ATOM 689 C CA . ARG A 1 88 ? 11.932 8.091 -14.064 1.00 84.44 88 ARG A CA 1
ATOM 690 C C . ARG A 1 88 ? 11.589 7.430 -12.745 1.00 84.44 88 ARG A C 1
ATOM 692 O O . ARG A 1 88 ? 12.152 6.388 -12.418 1.00 84.44 88 ARG A O 1
ATOM 699 N N . THR A 1 89 ? 10.631 8.002 -12.025 1.00 86.88 89 THR A N 1
ATOM 700 C CA . THR A 1 89 ? 10.152 7.455 -10.755 1.00 86.88 89 THR A CA 1
ATOM 701 C C . THR A 1 89 ? 8.630 7.419 -10.740 1.00 86.88 89 THR A C 1
ATOM 703 O O . THR A 1 89 ? 7.976 8.387 -11.119 1.00 86.88 89 THR A O 1
ATOM 706 N N . ILE A 1 90 ? 8.070 6.306 -10.280 1.00 88.00 90 ILE A N 1
ATOM 707 C CA . ILE A 1 90 ? 6.657 6.151 -9.942 1.00 88.00 90 ILE A CA 1
ATOM 708 C C . ILE A 1 90 ? 6.554 5.990 -8.430 1.00 88.00 90 ILE A C 1
ATOM 710 O O . ILE A 1 90 ? 7.307 5.224 -7.831 1.00 88.00 90 ILE A O 1
ATOM 714 N N . SER A 1 91 ? 5.591 6.690 -7.835 1.00 93.12 91 SER A N 1
ATOM 715 C CA . SER A 1 91 ? 5.195 6.526 -6.440 1.00 93.12 91 SER A CA 1
ATOM 716 C C . SER A 1 91 ? 3.673 6.507 -6.363 1.00 93.12 91 SER A C 1
ATOM 718 O O . SER A 1 91 ? 3.019 7.422 -6.862 1.00 93.12 91 SER A O 1
ATOM 720 N N . LEU A 1 92 ? 3.106 5.463 -5.765 1.00 94.44 92 LEU A N 1
ATOM 721 C CA . LEU A 1 92 ? 1.672 5.325 -5.538 1.00 94.44 92 LEU A CA 1
ATOM 722 C C . LEU A 1 92 ? 1.422 5.004 -4.068 1.00 94.44 92 LEU A C 1
ATOM 724 O O . LEU A 1 92 ? 1.685 3.887 -3.620 1.00 94.44 92 LEU A O 1
ATOM 728 N N . ASP A 1 93 ? 0.871 5.968 -3.345 1.00 96.88 93 ASP A N 1
ATOM 729 C CA . ASP A 1 93 ? 0.479 5.790 -1.952 1.00 96.88 93 ASP A CA 1
ATOM 730 C C . ASP A 1 93 ? -0.880 5.094 -1.852 1.00 96.88 93 ASP A C 1
ATOM 732 O O . ASP A 1 93 ? -1.812 5.389 -2.605 1.00 96.88 93 ASP A O 1
ATOM 736 N N . PHE A 1 94 ? -1.006 4.173 -0.899 1.00 95.75 94 PHE A N 1
ATOM 737 C CA . PHE A 1 94 ? -2.262 3.497 -0.597 1.00 95.75 94 PHE A CA 1
ATOM 738 C C . PHE A 1 94 ? -2.443 3.293 0.905 1.00 95.75 94 PHE A C 1
ATOM 740 O O . PHE A 1 94 ? -1.478 3.225 1.673 1.00 95.75 94 PHE A O 1
ATOM 747 N N . SER A 1 95 ? -3.698 3.173 1.336 1.00 95.19 95 SER A N 1
ATOM 748 C CA . SER A 1 95 ? -4.026 2.908 2.733 1.00 95.19 95 SER A CA 1
ATOM 749 C C . SER A 1 95 ? -5.315 2.107 2.905 1.00 95.19 95 SER A C 1
ATOM 751 O O . SER A 1 95 ? -6.248 2.209 2.113 1.00 95.19 95 SER A O 1
ATOM 753 N N . CYS A 1 96 ? -5.348 1.306 3.968 1.00 94.69 96 CYS A N 1
ATOM 754 C CA . CYS A 1 96 ? -6.527 0.622 4.484 1.00 94.69 96 CYS A CA 1
ATOM 755 C C . CYS A 1 96 ? -6.888 1.239 5.839 1.00 94.69 96 CYS A C 1
ATOM 757 O O . CYS A 1 96 ? -6.007 1.446 6.679 1.00 94.69 96 CYS A O 1
ATOM 759 N N . VAL A 1 97 ? -8.169 1.523 6.062 1.00 93.62 97 VAL A N 1
ATOM 760 C CA . VAL A 1 97 ? -8.677 2.097 7.315 1.00 93.62 97 VAL A CA 1
ATOM 761 C C . VAL A 1 97 ? -9.630 1.100 7.956 1.00 93.62 97 VAL A C 1
ATOM 763 O O . VAL A 1 97 ? -10.544 0.616 7.295 1.00 93.62 97 VAL A O 1
ATOM 766 N N . TYR A 1 98 ? -9.418 0.816 9.236 1.00 91.56 98 TYR A N 1
ATOM 767 C CA . TYR A 1 98 ? -10.173 -0.179 9.986 1.00 91.56 98 TYR A CA 1
ATOM 768 C C . TYR A 1 98 ? -10.717 0.421 11.282 1.00 91.56 98 TYR A C 1
ATOM 770 O O . TYR A 1 98 ? -9.953 1.066 12.008 1.00 91.56 98 TYR A O 1
ATOM 778 N N . PRO A 1 99 ? -12.010 0.235 11.590 1.00 92.25 99 PRO A N 1
ATOM 779 C CA . PRO A 1 99 ? -12.586 0.711 12.840 1.00 92.25 99 PRO A CA 1
ATOM 780 C C . PRO A 1 99 ? -12.019 -0.069 14.026 1.00 92.25 99 PRO A C 1
ATOM 782 O O . PRO A 1 99 ? -11.737 -1.262 13.924 1.00 92.25 99 PRO A O 1
ATOM 785 N N . LEU A 1 100 ? -11.852 0.611 15.161 1.00 91.19 100 LEU A N 1
ATOM 786 C CA . LEU A 1 100 ? -11.442 -0.034 16.415 1.00 91.19 100 LEU A CA 1
ATOM 787 C C . LEU A 1 100 ? -12.604 -0.762 17.103 1.00 91.19 100 LEU A C 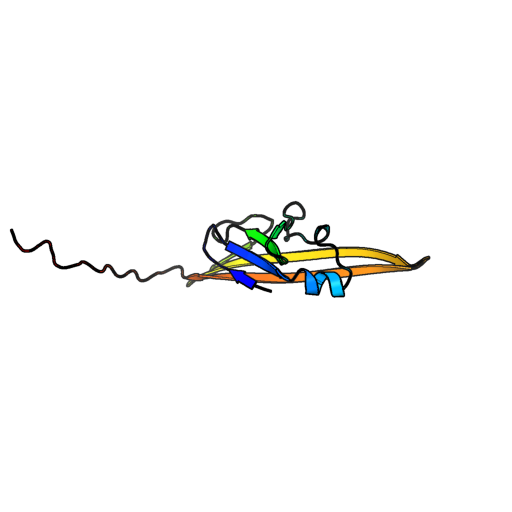1
ATOM 789 O O . LEU A 1 100 ? -12.375 -1.681 17.883 1.00 91.19 100 LEU A O 1
ATOM 793 N N . THR A 1 101 ? -13.838 -0.358 16.809 1.00 88.25 101 THR A N 1
ATOM 794 C CA . THR A 1 101 ? -15.069 -0.940 17.351 1.00 88.25 101 THR A CA 1
ATOM 795 C C . THR A 1 101 ? -15.889 -1.554 16.225 1.00 88.25 101 THR A C 1
ATOM 797 O O . THR A 1 101 ? -16.117 -0.904 15.205 1.00 88.25 101 THR A O 1
ATOM 800 N N . ILE A 1 102 ? -16.335 -2.795 16.411 1.00 85.06 102 ILE A N 1
ATOM 801 C CA . ILE A 1 102 ? -17.151 -3.530 15.442 1.00 85.06 102 ILE A CA 1
ATOM 802 C C . ILE A 1 102 ? -18.407 -4.012 16.162 1.00 85.06 102 ILE A C 1
ATOM 804 O O . ILE A 1 102 ? -18.303 -4.648 17.211 1.00 85.06 102 ILE A O 1
ATOM 808 N N . ASP A 1 103 ? -19.570 -3.749 15.574 1.00 87.38 103 ASP A N 1
ATOM 809 C CA . ASP A 1 103 ? -20.837 -4.303 16.040 1.00 87.38 103 ASP A CA 1
ATOM 810 C C . ASP A 1 103 ? -21.062 -5.670 15.391 1.00 87.38 103 ASP A C 1
ATOM 812 O O . ASP A 1 103 ? -21.105 -5.800 14.165 1.00 87.38 103 ASP A O 1
ATOM 816 N N . ILE A 1 104 ? -21.187 -6.705 16.219 1.00 86.06 104 ILE A N 1
ATOM 817 C CA . ILE A 1 104 ? -21.394 -8.085 15.776 1.00 86.06 104 ILE A CA 1
ATOM 818 C C . ILE A 1 104 ? -22.809 -8.499 16.175 1.00 86.06 104 ILE A C 1
ATOM 820 O O . ILE A 1 104 ? -23.192 -8.379 17.337 1.00 86.06 104 ILE A O 1
ATOM 824 N N . SER A 1 105 ? -23.580 -9.005 15.213 1.00 88.38 105 SER A N 1
ATOM 825 C CA . SER A 1 105 ? -24.892 -9.607 15.458 1.00 88.38 105 SER A CA 1
ATOM 826 C C . SER A 1 105 ? -24.805 -11.124 15.312 1.00 88.38 105 SER A C 1
ATOM 828 O O . SER A 1 105 ? -24.126 -11.636 14.421 1.00 88.38 105 SER A O 1
ATOM 830 N N . LEU A 1 106 ? -25.477 -11.846 16.209 1.00 87.31 106 LEU A N 1
ATOM 831 C CA . LEU A 1 106 ? -25.605 -13.297 16.148 1.00 87.31 106 LEU A CA 1
ATOM 832 C C . LEU A 1 106 ? -27.026 -13.636 15.703 1.00 87.31 106 LEU A C 1
ATOM 834 O O . LEU A 1 106 ? -27.991 -13.252 16.362 1.00 87.31 106 LEU A O 1
ATOM 838 N N . PHE A 1 107 ? -27.148 -14.375 14.606 1.00 85.56 107 PHE A N 1
ATOM 839 C CA . PHE A 1 107 ? -28.414 -14.974 14.204 1.00 85.56 107 PHE A CA 1
ATOM 840 C C . PHE A 1 107 ? -28.465 -16.397 14.753 1.00 85.56 107 PHE A C 1
ATOM 842 O O . PHE A 1 107 ? -27.624 -17.224 14.406 1.00 85.56 107 PHE A O 1
ATOM 849 N N . VAL A 1 108 ? -29.437 -16.674 15.620 1.00 83.88 108 VAL A N 1
ATOM 850 C CA . VAL A 1 108 ? -29.711 -18.025 16.120 1.00 83.88 108 VAL A CA 1
ATOM 851 C C . VAL A 1 108 ? -30.967 -18.525 15.417 1.00 83.88 108 VAL A C 1
ATOM 853 O O . VAL A 1 108 ? -32.000 -17.861 15.465 1.00 83.88 108 VAL A O 1
ATOM 856 N N . SER A 1 109 ? -30.875 -19.666 14.733 1.00 78.94 109 SER A N 1
ATOM 857 C CA . SER A 1 109 ? -32.048 -20.359 14.200 1.00 78.94 109 SER A CA 1
ATOM 858 C C . SER A 1 109 ? -32.750 -21.100 15.335 1.00 78.94 109 SER A C 1
ATOM 860 O O . SER A 1 109 ? -32.122 -21.857 16.077 1.00 78.94 109 SER A O 1
ATOM 862 N N . ASP A 1 110 ? -34.049 -20.863 15.469 1.00 67.75 110 ASP A N 1
ATOM 863 C CA . ASP A 1 110 ? -34.889 -21.272 16.598 1.00 67.75 110 ASP A CA 1
ATOM 864 C C . ASP A 1 110 ? -35.287 -22.768 16.533 1.00 67.75 110 ASP A C 1
ATOM 866 O O . ASP A 1 110 ? -36.460 -23.125 16.534 1.00 67.75 110 ASP A O 1
ATOM 870 N N . GLU A 1 111 ? -34.305 -23.673 16.427 1.00 61.66 111 GLU A N 1
ATOM 871 C CA . GLU A 1 111 ? -34.528 -25.134 16.382 1.00 61.66 111 GLU A CA 1
ATOM 872 C C . GLU A 1 111 ? -34.206 -25.858 17.706 1.00 61.66 111 GLU A C 1
ATOM 874 O O . GLU A 1 111 ? -34.302 -27.081 17.784 1.00 61.66 111 GLU A O 1
ATOM 879 N N . VAL A 1 112 ? -33.844 -25.137 18.778 1.00 57.97 112 VAL A N 1
ATOM 880 C CA . VAL A 1 112 ? -33.414 -25.757 20.055 1.00 57.97 112 VAL A CA 1
ATOM 881 C C . VAL A 1 112 ? -34.475 -25.685 21.169 1.00 57.97 112 VAL A C 1
ATOM 883 O O . VAL A 1 112 ? -34.295 -26.296 22.218 1.00 57.97 112 VAL A O 1
ATOM 886 N N . VAL A 1 113 ? -35.635 -25.049 20.956 1.00 56.09 113 VAL A N 1
ATOM 887 C CA . VAL A 1 113 ? -36.734 -25.010 21.953 1.00 56.09 113 VAL A CA 1
ATOM 888 C C . VAL A 1 113 ? -37.889 -25.943 21.569 1.00 56.09 113 VAL A C 1
ATOM 890 O O . VAL A 1 113 ? -39.049 -25.563 21.635 1.00 56.09 113 VAL A O 1
ATOM 893 N N . GLN A 1 114 ? -37.594 -27.180 21.159 1.00 46.44 114 GLN A N 1
ATOM 894 C CA . GLN A 1 114 ? -38.560 -28.288 21.215 1.00 46.44 114 GLN A CA 1
ATOM 895 C C . GLN A 1 114 ? -37.851 -29.616 21.517 1.00 46.44 114 GLN A C 1
ATOM 897 O O . GLN A 1 114 ? -37.575 -30.405 20.614 1.00 46.44 114 GLN A O 1
ATOM 902 N N . ARG A 1 115 ? -37.571 -29.875 22.799 1.00 41.94 115 ARG A N 1
ATOM 903 C CA . ARG A 1 115 ? -37.554 -31.227 23.379 1.00 41.94 115 ARG A CA 1
ATOM 904 C C . ARG A 1 115 ? -37.703 -31.190 24.890 1.00 41.94 115 ARG A C 1
ATOM 906 O O . ARG A 1 115 ? -37.023 -30.354 25.518 1.00 41.94 115 ARG A O 1
#

Secondary structure (DSSP, 8-state):
-EEE--GGGEEEEEEHHHHHHTT--GGGEE-SSTT-B-EEETTEEEEEE-SSS--TT-EEEE-SSEEEEEEEEEEEEEEEETTEEEEEEEEEEEEEEEES---------S-SS--

Sequence (115 aa):
YRLVCNGSSSEISLSRCLLFSDAWHTRYFHLKDPSCIGQVTDGRLTFHFDSTRPSCGSTLKVNITHFTHSNTIQASVIENYGLVSHNRTISLDFSCVYPLTIDISLFVSDEVVQR

InterPro domains:
  IPR001507 Zona pellucida domain [PS51034] (4-115)
  IPR055356 ZP-N domain [PF23344] (5-99)

Organism: Chiloscyllium punctatum (NCBI:txid137246)

pLDDT: mean 86.42, std 11.23, range [41.94, 96.88]

Foldseek 3Di:
DDWADDAQFTKDKDALVVCVVVPHDQLQKAKVQNVQGFDQDPRIGMGGDHQNDDDRNWDWDDDPFKIKIKIKIKGWDFDDDDPDTDIDMDIDIDMDIGTPDDDDDDDDDPPPPDD

Radius of gyration: 20.36 Å; chains: 1; bounding box: 64×44×48 Å